Protein AF-A0A967KN21-F1 (afdb_monomer_lite)

Foldseek 3Di:
DPPPDDDDDDPVPDDPPDDPPPDPDDDPDDCPDPVNDDDDDDDDPFFDPDDDPDDADPLQVQQQVCVQVVHDRDPPRPHHHPCNRGDDD

Radius of gyration: 20.94 Å; chains: 1; bounding box: 58×40×39 Å

pLDDT: mean 83.58, std 14.83, range [45.59, 97.38]

Structure (mmCIF, N/CA/C/O backbone):
data_AF-A0A967KN21-F1
#
_entry.id   AF-A0A967KN21-F1
#
loop_
_atom_site.group_PDB
_atom_site.id
_atom_site.type_symbol
_atom_site.label_atom_id
_atom_site.label_alt_id
_atom_site.label_comp_id
_atom_site.label_asym_id
_atom_site.label_entity_id
_atom_site.label_seq_id
_atom_site.pdbx_PDB_ins_code
_atom_site.Cartn_x
_atom_site.Cartn_y
_atom_site.Cartn_z
_atom_site.occupancy
_atom_site.B_iso_or_equiv
_atom_site.auth_seq_id
_atom_site.auth_comp_id
_atom_site.auth_asym_id
_atom_site.auth_atom_id
_atom_site.pdbx_PDB_model_num
ATOM 1 N N . ARG A 1 1 ? 41.418 -8.426 -15.331 1.00 45.59 1 ARG A N 1
ATOM 2 C CA . ARG A 1 1 ? 40.351 -9.454 -15.247 1.00 45.59 1 ARG A CA 1
ATOM 3 C C . ARG A 1 1 ? 40.955 -10.635 -14.490 1.00 45.59 1 ARG A C 1
ATOM 5 O O . ARG A 1 1 ? 42.051 -11.024 -14.863 1.00 45.59 1 ARG A O 1
ATOM 12 N N . ASP A 1 2 ? 40.332 -11.101 -13.408 1.00 65.00 2 ASP A N 1
ATOM 13 C CA . ASP A 1 2 ? 40.908 -11.986 -12.368 1.00 65.00 2 ASP A CA 1
ATOM 14 C C . ASP A 1 2 ? 40.606 -13.489 -12.558 1.00 65.00 2 ASP A C 1
ATOM 16 O O . ASP A 1 2 ? 40.969 -14.306 -11.720 1.00 65.00 2 ASP A O 1
ATOM 20 N N . GLY A 1 3 ? 39.966 -13.872 -13.667 1.00 53.34 3 GLY A N 1
ATOM 21 C CA . GLY A 1 3 ? 39.813 -15.276 -14.062 1.00 53.34 3 GLY A CA 1
ATOM 22 C C . GLY A 1 3 ? 38.754 -16.071 -13.291 1.00 53.34 3 GLY A C 1
ATOM 23 O O . GLY A 1 3 ? 38.673 -17.281 -13.472 1.00 53.34 3 GLY A O 1
ATOM 24 N N . THR A 1 4 ? 37.914 -15.430 -12.474 1.00 57.69 4 THR A N 1
ATOM 25 C CA . THR A 1 4 ? 36.919 -16.114 -11.626 1.00 57.69 4 THR A CA 1
ATOM 26 C C . THR A 1 4 ? 35.502 -16.130 -12.221 1.00 57.69 4 THR A C 1
ATOM 28 O O . THR A 1 4 ? 34.508 -16.000 -11.505 1.00 57.69 4 THR A O 1
ATOM 31 N N . GLN A 1 5 ? 35.364 -16.312 -13.540 1.00 60.59 5 GLN A N 1
ATOM 32 C CA . GLN A 1 5 ? 34.037 -16.425 -14.157 1.00 60.59 5 GLN A CA 1
ATOM 33 C C . GLN A 1 5 ? 33.351 -17.726 -13.711 1.00 60.59 5 GLN A C 1
ATOM 35 O O . GLN A 1 5 ? 33.713 -18.823 -14.133 1.00 60.59 5 GLN A O 1
ATOM 40 N N . ARG A 1 6 ? 32.349 -17.603 -12.836 1.00 58.03 6 ARG A N 1
ATOM 41 C CA . ARG A 1 6 ? 31.471 -18.712 -12.454 1.00 58.03 6 ARG A CA 1
ATOM 42 C C . ARG A 1 6 ? 30.461 -18.940 -13.576 1.00 58.03 6 ARG A C 1
ATOM 44 O O . ARG A 1 6 ? 29.602 -18.094 -13.806 1.00 58.03 6 ARG A O 1
ATOM 51 N N . PHE A 1 7 ? 30.558 -20.079 -14.257 1.00 62.09 7 PHE A N 1
ATOM 52 C CA . PHE A 1 7 ? 29.490 -20.570 -15.124 1.00 62.09 7 PHE A CA 1
ATOM 53 C C . PHE A 1 7 ? 28.351 -21.077 -14.240 1.00 62.09 7 PHE A C 1
ATOM 55 O O . PHE A 1 7 ? 28.495 -22.090 -13.557 1.00 62.09 7 PHE A O 1
ATOM 62 N N . ILE A 1 8 ? 27.237 -20.352 -14.222 1.00 66.81 8 ILE A N 1
ATOM 63 C CA . ILE A 1 8 ? 25.991 -20.837 -13.632 1.00 66.81 8 ILE A CA 1
ATOM 64 C C . ILE A 1 8 ? 25.277 -21.597 -14.755 1.00 66.81 8 ILE A C 1
ATOM 66 O O . ILE A 1 8 ? 24.925 -20.965 -15.753 1.00 66.81 8 ILE A O 1
ATOM 70 N N . PRO A 1 9 ? 25.128 -22.932 -14.666 1.00 64.62 9 PRO A N 1
ATOM 71 C CA . PRO A 1 9 ? 24.388 -23.681 -15.671 1.00 64.62 9 PRO A CA 1
ATOM 72 C C . PRO A 1 9 ? 22.957 -23.146 -15.736 1.00 64.62 9 PRO A C 1
ATOM 74 O O . PRO A 1 9 ? 22.315 -22.949 -14.705 1.00 64.62 9 PRO A O 1
ATOM 77 N N . ASN A 1 10 ? 22.495 -22.885 -16.955 1.00 63.59 10 ASN A N 1
ATOM 78 C CA . ASN A 1 10 ? 21.187 -22.320 -17.239 1.00 63.59 10 ASN A CA 1
ATOM 79 C C . ASN A 1 10 ? 20.297 -23.393 -17.891 1.00 63.59 10 ASN A C 1
ATOM 81 O O . ASN A 1 10 ? 20.272 -23.492 -19.115 1.00 63.59 10 ASN A O 1
ATOM 85 N N . PRO A 1 11 ? 19.624 -24.239 -17.093 1.00 68.19 11 PRO A N 1
ATOM 86 C CA . PRO A 1 11 ? 18.844 -25.370 -17.598 1.00 68.19 11 PRO A CA 1
ATOM 87 C C . PRO A 1 11 ? 17.591 -24.959 -18.385 1.00 68.19 11 PRO A C 1
ATOM 89 O O . PRO A 1 11 ? 17.002 -25.798 -19.053 1.00 68.19 11 PRO A O 1
ATOM 92 N N . GLU A 1 12 ? 17.187 -23.691 -18.301 1.00 71.44 12 GLU A N 1
ATOM 93 C CA . GLU A 1 12 ? 16.000 -23.155 -18.971 1.00 71.44 12 GLU A CA 1
ATOM 94 C C . GLU A 1 12 ? 16.274 -22.738 -20.432 1.00 71.44 12 GLU A C 1
ATOM 96 O O . GLU A 1 12 ? 15.351 -22.300 -21.110 1.00 71.44 12 GLU A O 1
ATOM 101 N N . ASP A 1 13 ? 17.527 -22.810 -20.919 1.00 64.25 13 ASP A N 1
ATOM 102 C CA . ASP A 1 13 ? 17.965 -22.338 -22.253 1.00 64.25 13 ASP A CA 1
ATOM 103 C C . ASP A 1 13 ? 17.549 -20.884 -22.593 1.00 64.25 13 ASP A C 1
ATOM 105 O O . ASP A 1 13 ? 17.540 -20.461 -23.750 1.00 64.25 13 ASP A O 1
ATOM 109 N N . PHE A 1 14 ? 17.238 -20.075 -21.576 1.00 66.12 14 PHE A N 1
ATOM 110 C CA . PHE A 1 14 ? 16.870 -18.665 -21.717 1.00 66.12 14 PHE A CA 1
ATOM 111 C C . PHE A 1 14 ? 18.027 -17.749 -21.339 1.00 66.12 14 PHE A C 1
ATOM 113 O O . PHE A 1 14 ? 18.506 -17.805 -20.213 1.00 66.12 14 PHE A O 1
ATOM 120 N N . GLU A 1 15 ? 18.453 -16.862 -22.238 1.00 61.66 15 GLU A N 1
ATOM 121 C CA . GLU A 1 15 ? 19.496 -15.871 -21.942 1.00 61.66 15 GLU A CA 1
ATOM 122 C C . GLU A 1 15 ? 19.240 -15.157 -20.594 1.00 61.66 15 GLU A C 1
ATOM 124 O O . GLU A 1 15 ? 18.111 -14.707 -20.355 1.00 61.66 15 GLU A O 1
ATOM 129 N N . PRO A 1 16 ? 20.255 -15.017 -19.714 1.00 63.25 16 PRO A N 1
ATOM 130 C CA . PRO A 1 16 ? 20.108 -14.304 -18.451 1.00 63.25 16 PRO A CA 1
ATOM 131 C C . PRO A 1 16 ? 19.485 -12.922 -18.656 1.00 63.25 16 PRO A C 1
ATOM 133 O O . PRO A 1 16 ? 19.743 -12.237 -19.652 1.00 63.25 16 PRO A O 1
ATOM 136 N N . ALA A 1 17 ? 18.668 -12.492 -17.694 1.00 60.00 17 ALA A N 1
ATOM 137 C CA . ALA A 1 17 ? 18.098 -11.154 -17.705 1.00 60.00 17 ALA A CA 1
ATOM 138 C C . ALA A 1 17 ? 19.209 -10.104 -17.549 1.00 60.00 17 ALA A C 1
ATOM 140 O O . ALA A 1 17 ? 19.616 -9.749 -16.446 1.00 60.00 17 ALA A O 1
ATOM 141 N N . GLU A 1 18 ? 19.708 -9.613 -18.680 1.00 61.00 18 GLU A N 1
ATOM 142 C CA . GLU A 1 18 ? 20.656 -8.511 -18.753 1.00 61.00 18 GLU A CA 1
ATOM 143 C C . GLU A 1 18 ? 19.898 -7.195 -18.965 1.00 61.00 18 GLU A C 1
ATOM 145 O O . GLU A 1 18 ? 19.157 -7.018 -19.943 1.00 61.00 18 GLU A O 1
ATOM 150 N N . LEU A 1 19 ? 20.097 -6.258 -18.032 1.00 54.59 19 LEU A N 1
ATOM 151 C CA . LEU A 1 19 ? 19.578 -4.897 -18.120 1.00 54.59 19 LEU A CA 1
ATOM 152 C C . LEU A 1 19 ? 20.049 -4.257 -19.439 1.00 54.59 19 LEU A C 1
ATOM 154 O O . LEU A 1 19 ? 21.247 -4.202 -19.699 1.00 54.59 19 LEU A O 1
ATOM 158 N N . HIS A 1 20 ? 19.104 -3.774 -20.254 1.00 52.00 20 HIS A N 1
ATOM 159 C CA . HIS A 1 20 ? 19.313 -3.202 -21.598 1.00 52.00 20 HIS A CA 1
ATOM 160 C C . HIS A 1 20 ? 19.641 -4.177 -22.745 1.00 52.00 20 HIS A C 1
ATOM 162 O O . HIS A 1 20 ? 19.926 -3.703 -23.846 1.00 52.00 20 HIS A O 1
ATOM 168 N N . ARG A 1 21 ? 19.561 -5.503 -22.554 1.00 63.22 21 ARG A N 1
ATOM 169 C CA . ARG A 1 21 ? 19.776 -6.472 -23.651 1.00 63.22 21 ARG A CA 1
ATOM 170 C C . ARG A 1 21 ? 18.515 -7.228 -24.057 1.00 63.22 21 ARG A C 1
ATOM 172 O O . ARG A 1 21 ? 18.144 -7.191 -25.223 1.00 63.22 21 ARG A O 1
ATOM 179 N N . ASN A 1 22 ? 17.844 -7.863 -23.097 1.00 67.44 22 ASN A N 1
ATOM 180 C CA . ASN A 1 22 ? 16.688 -8.735 -23.370 1.00 67.44 22 ASN A CA 1
ATOM 181 C C . ASN A 1 22 ? 15.378 -8.209 -22.765 1.00 67.44 22 ASN A C 1
ATOM 183 O O . ASN A 1 22 ? 14.298 -8.675 -23.115 1.00 67.44 22 ASN A O 1
ATOM 187 N N . PHE A 1 23 ? 15.468 -7.218 -21.875 1.00 64.94 23 PHE A N 1
ATOM 188 C CA . PHE A 1 23 ? 14.328 -6.605 -21.205 1.00 64.94 23 PHE A CA 1
ATOM 189 C C . PHE A 1 23 ? 14.390 -5.087 -21.366 1.00 64.94 23 PHE A C 1
ATOM 191 O O . PHE A 1 23 ? 15.396 -4.454 -21.039 1.00 64.94 23 PHE A O 1
ATOM 198 N N . THR A 1 24 ? 13.300 -4.498 -21.857 1.00 70.00 24 THR A N 1
ATOM 199 C CA . THR A 1 24 ? 13.143 -3.039 -21.983 1.00 70.00 24 THR A CA 1
ATOM 200 C C . THR A 1 24 ? 12.504 -2.402 -20.745 1.00 70.00 24 THR A C 1
ATOM 202 O O . THR A 1 24 ? 12.368 -1.184 -20.692 1.00 70.00 24 THR A O 1
ATOM 205 N N . GLY A 1 25 ? 12.125 -3.206 -19.744 1.00 75.69 25 GLY A N 1
ATOM 206 C CA . GLY A 1 25 ? 11.617 -2.757 -18.449 1.00 75.69 25 GLY A CA 1
ATOM 207 C C . GLY A 1 25 ? 12.100 -3.673 -17.326 1.00 75.69 25 GLY A C 1
ATOM 208 O O . GLY A 1 25 ? 12.183 -4.886 -17.510 1.00 75.69 25 GLY A O 1
ATOM 209 N N . VAL A 1 26 ? 12.433 -3.087 -16.176 1.00 75.81 26 VAL A N 1
ATOM 210 C CA . VAL A 1 26 ? 12.918 -3.800 -14.985 1.00 75.81 26 VAL A CA 1
ATOM 211 C C . VAL A 1 26 ? 12.333 -3.188 -13.709 1.00 75.81 26 VAL A C 1
ATOM 213 O O . VAL A 1 26 ? 12.010 -2.001 -13.675 1.00 75.81 26 VAL A O 1
ATOM 216 N N . HIS A 1 27 ? 12.224 -3.995 -12.655 1.00 81.00 27 HIS A N 1
ATOM 217 C CA . HIS A 1 27 ? 11.894 -3.566 -11.290 1.00 81.00 27 HIS A CA 1
ATOM 218 C C . HIS A 1 27 ? 13.000 -4.019 -10.311 1.00 81.00 27 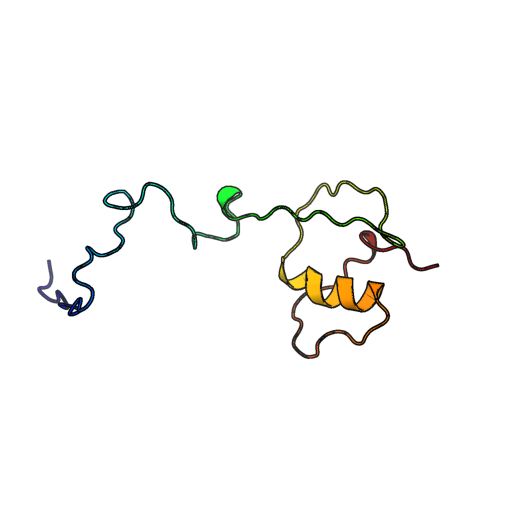HIS A C 1
ATOM 220 O O . HIS A 1 27 ? 14.035 -4.509 -10.754 1.00 81.00 27 HIS A O 1
ATOM 226 N N . LEU A 1 28 ? 12.796 -3.868 -8.991 1.00 85.00 28 LEU A N 1
ATOM 227 C CA . LEU A 1 28 ? 13.775 -4.150 -7.908 1.00 85.00 28 LEU A CA 1
ATOM 228 C C . LEU A 1 28 ? 14.901 -3.115 -7.738 1.00 85.00 28 LEU A C 1
ATOM 230 O O . LEU A 1 28 ? 15.913 -3.399 -7.100 1.00 85.00 28 LEU A O 1
ATOM 234 N N . SER A 1 29 ?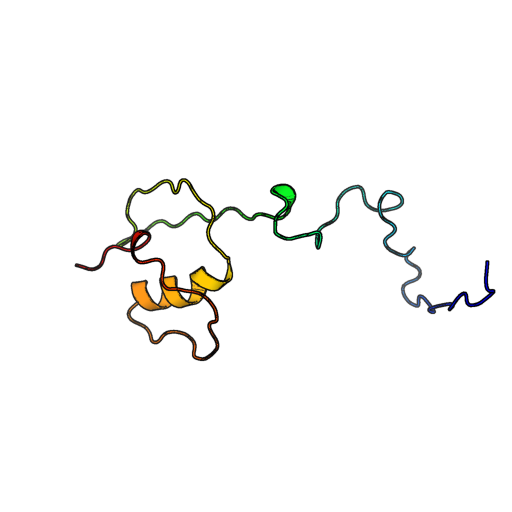 14.733 -1.912 -8.286 1.00 86.38 29 SER A N 1
ATOM 235 C CA . SER A 1 29 ? 15.643 -0.803 -7.993 1.00 86.38 29 SER A CA 1
ATOM 236 C C . SER A 1 29 ? 15.396 -0.236 -6.585 1.00 86.38 29 SER A C 1
ATOM 238 O O . SER A 1 29 ? 14.576 -0.748 -5.820 1.00 86.38 29 SER A O 1
ATOM 240 N N . LEU A 1 30 ? 16.106 0.838 -6.233 1.00 91.94 30 LEU A N 1
ATOM 241 C CA . LEU A 1 30 ? 15.935 1.515 -4.951 1.00 91.94 30 LEU A CA 1
ATOM 242 C C . LEU A 1 30 ? 14.469 1.956 -4.766 1.00 91.94 30 LEU A C 1
ATOM 244 O O . LEU A 1 30 ? 13.919 2.613 -5.652 1.00 91.94 30 LEU A O 1
ATOM 248 N N . PRO A 1 31 ? 13.843 1.666 -3.611 1.00 89.69 31 PRO A N 1
ATOM 249 C CA . PRO A 1 31 ? 12.434 1.981 -3.368 1.00 89.69 31 PRO A CA 1
ATOM 250 C C . PRO A 1 31 ? 12.151 3.486 -3.276 1.00 89.69 31 PRO A C 1
ATOM 252 O O . PRO A 1 31 ? 10.995 3.879 -3.290 1.00 89.69 31 PRO A O 1
ATOM 255 N N . SER A 1 32 ? 13.187 4.326 -3.181 1.00 90.19 32 SER A N 1
ATOM 256 C CA . SER A 1 32 ? 13.077 5.789 -3.214 1.00 90.19 32 SER A CA 1
ATOM 257 C C . SER A 1 32 ? 12.875 6.361 -4.620 1.00 90.19 32 SER A C 1
ATOM 259 O O . SER A 1 32 ? 12.632 7.561 -4.758 1.00 90.19 32 SER A O 1
ATOM 261 N N . LEU A 1 33 ? 13.030 5.542 -5.663 1.00 92.31 33 LEU A N 1
ATOM 262 C CA . LEU A 1 33 ? 12.774 5.947 -7.038 1.00 92.31 33 LEU A CA 1
ATOM 263 C C . LEU A 1 33 ? 11.270 5.939 -7.309 1.00 92.31 33 LEU A C 1
ATOM 265 O O . LEU A 1 33 ? 10.583 4.956 -7.031 1.00 92.31 33 LEU A O 1
ATOM 269 N N . ASN A 1 34 ? 10.767 7.021 -7.905 1.00 92.06 34 ASN A N 1
ATOM 270 C CA . ASN A 1 34 ? 9.339 7.187 -8.178 1.00 92.06 34 ASN A CA 1
ATOM 271 C C . ASN A 1 34 ? 8.782 6.088 -9.092 1.00 92.06 34 ASN A C 1
ATOM 273 O O . ASN A 1 34 ? 7.614 5.729 -8.975 1.00 92.06 34 ASN A O 1
ATOM 277 N N . GLU A 1 35 ? 9.610 5.535 -9.975 1.00 92.00 35 GLU A N 1
ATOM 278 C CA . GLU A 1 35 ? 9.269 4.439 -10.882 1.00 92.00 35 GLU A CA 1
ATOM 279 C C . GLU A 1 35 ? 8.968 3.133 -10.133 1.00 92.00 35 GLU A C 1
ATOM 281 O O . GLU A 1 35 ? 8.278 2.269 -10.669 1.00 92.00 35 GLU A O 1
ATOM 286 N N . MET A 1 36 ? 9.469 2.985 -8.900 1.00 93.25 36 MET A N 1
ATOM 287 C CA . MET A 1 36 ? 9.209 1.831 -8.032 1.00 93.25 36 MET A CA 1
ATOM 288 C C . MET A 1 36 ? 7.991 2.038 -7.119 1.00 93.25 36 MET A C 1
ATOM 290 O O . MET A 1 36 ? 7.598 1.116 -6.403 1.00 93.25 36 MET A O 1
ATOM 294 N N . HIS A 1 37 ? 7.378 3.227 -7.118 1.00 94.12 37 HIS A N 1
ATOM 295 C CA . HIS A 1 37 ? 6.196 3.497 -6.307 1.00 94.12 37 HIS A CA 1
ATOM 296 C C . HIS A 1 37 ? 4.935 2.898 -6.941 1.00 94.12 37 HIS A C 1
ATOM 298 O O . HIS A 1 37 ? 4.674 3.045 -8.134 1.00 94.12 37 HIS A O 1
ATOM 304 N N . ALA A 1 38 ? 4.100 2.281 -6.106 1.00 93.31 38 ALA A N 1
ATOM 305 C CA . ALA A 1 38 ? 2.777 1.810 -6.495 1.00 93.31 38 ALA A CA 1
ATOM 306 C C . ALA A 1 38 ? 1.694 2.847 -6.162 1.00 93.31 38 ALA A C 1
ATOM 308 O O . ALA A 1 38 ? 1.812 3.625 -5.211 1.00 93.31 38 ALA A O 1
ATOM 309 N N . ALA A 1 39 ? 0.599 2.830 -6.923 1.00 94.19 39 ALA A N 1
ATOM 310 C CA . ALA A 1 39 ? -0.583 3.622 -6.612 1.00 94.19 39 ALA A CA 1
ATOM 311 C C . ALA A 1 39 ? -1.451 2.908 -5.567 1.00 94.19 39 ALA A C 1
ATOM 313 O O . ALA A 1 39 ? -1.755 1.724 -5.700 1.00 94.19 39 ALA A O 1
ATOM 314 N N . VAL A 1 40 ? -1.904 3.654 -4.560 1.00 94.12 40 VAL A N 1
ATOM 315 C CA . VAL A 1 40 ? -2.875 3.183 -3.566 1.00 94.12 40 VAL A CA 1
ATOM 316 C C . VAL A 1 40 ? -4.148 4.004 -3.707 1.00 94.12 40 VAL A C 1
ATOM 318 O O . VAL A 1 40 ? -4.119 5.231 -3.606 1.00 94.12 40 VAL A O 1
ATOM 321 N N . VAL A 1 41 ? -5.270 3.319 -3.921 1.00 94.19 41 VAL A N 1
ATOM 322 C CA . VAL A 1 41 ? -6.605 3.917 -4.000 1.00 94.19 41 VAL A CA 1
ATOM 323 C C . VAL A 1 41 ? -7.517 3.149 -3.053 1.00 94.19 41 VAL A C 1
ATOM 325 O O . VAL A 1 41 ? -7.674 1.940 -3.194 1.00 94.19 41 VAL A O 1
ATOM 328 N N . LEU A 1 42 ? -8.104 3.850 -2.084 1.00 92.44 42 LEU A N 1
ATOM 329 C CA . LEU A 1 42 ? -9.057 3.292 -1.126 1.00 92.44 42 LEU A CA 1
ATOM 330 C C . LEU A 1 42 ? -10.393 4.019 -1.272 1.00 92.44 42 LEU A C 1
ATOM 332 O O . LEU A 1 42 ? -10.423 5.241 -1.423 1.00 92.44 42 LEU A O 1
ATOM 336 N N . ALA A 1 43 ? -11.491 3.275 -1.205 1.00 94.12 43 ALA A N 1
ATOM 337 C CA . ALA A 1 43 ? -12.841 3.817 -1.237 1.00 94.12 43 ALA A CA 1
ATOM 338 C C . ALA A 1 43 ? -13.781 2.907 -0.442 1.00 94.12 43 ALA A C 1
ATOM 340 O O . ALA A 1 43 ? -13.651 1.685 -0.488 1.00 94.12 43 ALA A O 1
ATOM 341 N N . GLY A 1 44 ? -14.730 3.504 0.274 1.00 91.94 44 GLY A N 1
ATOM 342 C CA . GLY A 1 44 ? -15.713 2.766 1.060 1.00 91.94 44 GLY A CA 1
ATOM 343 C C . GLY A 1 44 ? -16.152 3.522 2.306 1.00 91.94 44 GLY A C 1
ATOM 344 O O . GLY A 1 44 ? -15.705 4.641 2.569 1.00 91.94 44 GLY A O 1
ATOM 345 N N . ASN A 1 45 ? -17.036 2.891 3.079 1.00 90.44 45 ASN A N 1
ATOM 346 C CA . ASN A 1 45 ? -17.445 3.419 4.374 1.00 90.44 45 ASN A CA 1
ATOM 347 C C . ASN A 1 45 ? -16.229 3.551 5.303 1.00 90.44 45 ASN A C 1
ATOM 349 O O . ASN A 1 45 ? -15.380 2.663 5.344 1.00 90.44 45 ASN A O 1
ATOM 353 N N . GLY A 1 46 ? -16.132 4.666 6.025 1.00 90.88 46 GLY A N 1
ATOM 354 C CA . GLY 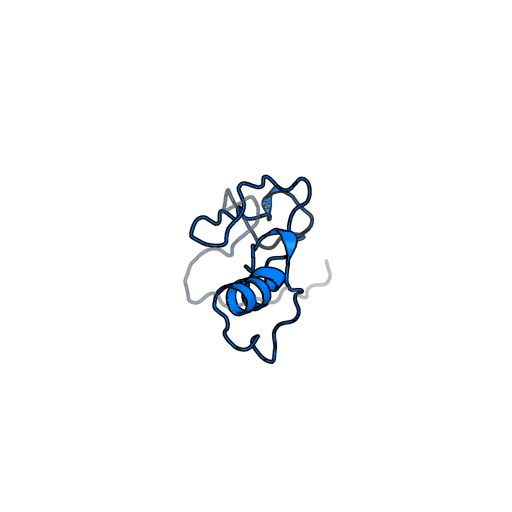A 1 46 ? -14.972 4.953 6.869 1.00 90.88 46 GLY A CA 1
ATOM 355 C C . GLY A 1 46 ? -13.720 5.420 6.115 1.00 90.88 46 GLY A C 1
ATOM 356 O O . GLY A 1 46 ? -12.724 5.706 6.765 1.00 90.88 46 GLY A O 1
ATOM 357 N N . ILE A 1 47 ? -13.730 5.573 4.784 1.00 94.31 47 ILE A N 1
ATOM 358 C CA . ILE A 1 47 ? -12.611 6.191 4.050 1.00 94.31 47 ILE A CA 1
ATOM 359 C C . ILE A 1 47 ? -12.930 7.670 3.762 1.00 94.31 47 ILE A C 1
ATOM 361 O O . ILE A 1 47 ? -13.932 7.968 3.108 1.00 94.31 47 ILE A O 1
ATOM 365 N N . PRO A 1 48 ? -12.118 8.636 4.234 1.00 92.62 48 PRO A N 1
ATOM 366 C CA . PRO A 1 48 ? -12.303 10.045 3.909 1.00 92.62 48 PRO A CA 1
ATOM 367 C C . PRO A 1 48 ? -11.980 10.325 2.435 1.00 92.62 48 PRO A C 1
ATOM 369 O O . PRO A 1 48 ? -11.089 9.715 1.850 1.00 92.62 48 PRO A O 1
ATOM 372 N N . ASN A 1 49 ? -12.630 11.338 1.855 1.00 93.88 49 ASN A N 1
ATOM 373 C CA . ASN A 1 49 ? -12.169 11.918 0.596 1.00 93.88 49 ASN A CA 1
ATOM 374 C C . ASN A 1 49 ? -10.885 12.721 0.857 1.00 93.88 49 ASN A C 1
ATOM 376 O O . ASN A 1 49 ? -10.937 13.877 1.281 1.00 93.88 49 ASN A O 1
ATOM 380 N N . LEU A 1 50 ? -9.738 12.072 0.663 1.00 92.44 50 LEU A N 1
ATOM 381 C CA . LEU A 1 50 ? -8.418 12.619 0.947 1.00 92.44 50 LEU A CA 1
ATOM 382 C C . LEU A 1 50 ? -7.447 12.279 -0.185 1.00 92.44 50 LEU A C 1
ATOM 384 O O . LEU A 1 50 ? -7.198 11.113 -0.480 1.00 92.44 50 LEU A O 1
ATOM 388 N N . LYS A 1 51 ? -6.809 13.309 -0.747 1.00 93.38 51 LYS A N 1
ATOM 389 C CA . LYS A 1 51 ? -5.604 13.155 -1.568 1.00 93.38 51 LYS A CA 1
ATOM 390 C C . LYS A 1 51 ? -4.381 13.481 -0.719 1.00 93.38 51 LYS A C 1
ATOM 392 O O . LYS A 1 51 ? -4.162 14.637 -0.357 1.00 93.38 51 LYS A O 1
ATOM 397 N N . ARG A 1 52 ? -3.585 12.464 -0.388 1.00 90.44 52 ARG A N 1
ATOM 398 C CA . ARG A 1 52 ? -2.346 12.659 0.375 1.00 90.44 52 ARG A CA 1
ATOM 399 C C . ARG A 1 52 ? -1.314 13.417 -0.456 1.00 90.44 52 ARG A C 1
ATOM 401 O O . ARG A 1 52 ? -1.184 13.187 -1.655 1.00 90.44 52 ARG A O 1
ATOM 408 N N . LYS A 1 53 ? -0.558 14.294 0.210 1.00 89.75 53 LYS A N 1
ATOM 409 C CA . LYS A 1 53 ? 0.605 14.973 -0.384 1.00 89.75 53 LYS A CA 1
ATOM 410 C C . LYS A 1 53 ? 1.845 14.081 -0.393 1.00 89.75 53 LYS A C 1
ATOM 412 O O . LYS A 1 53 ? 2.615 14.130 -1.342 1.00 89.75 53 LYS A O 1
ATOM 417 N N . ASN A 1 54 ? 2.000 13.265 0.649 1.00 90.88 54 ASN A N 1
ATOM 418 C CA . ASN A 1 54 ? 3.144 12.380 0.826 1.00 90.88 54 ASN A CA 1
ATOM 419 C C . ASN A 1 54 ? 2.738 10.922 0.548 1.00 90.88 54 ASN A C 1
ATOM 421 O O . ASN A 1 54 ? 1.639 10.527 0.970 1.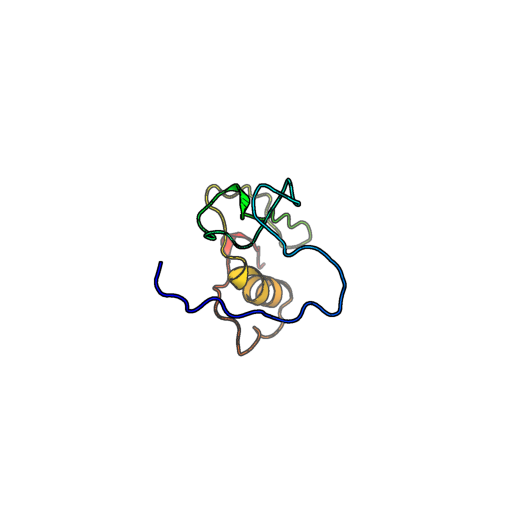00 90.88 54 ASN A O 1
ATOM 425 N N . PRO A 1 55 ? 3.609 10.127 -0.104 1.00 92.25 55 PRO A N 1
ATOM 426 C CA . PRO A 1 55 ? 3.437 8.683 -0.224 1.00 92.25 55 PRO A CA 1
ATOM 427 C C . PRO A 1 55 ? 3.303 7.997 1.140 1.00 92.25 55 PRO A C 1
ATOM 429 O O . PRO A 1 55 ? 3.617 8.575 2.184 1.00 92.25 55 PRO A O 1
ATOM 432 N N . ILE A 1 56 ? 2.829 6.756 1.117 1.00 93.94 56 ILE A N 1
ATOM 433 C CA . ILE A 1 56 ? 2.800 5.870 2.284 1.00 93.94 56 ILE A CA 1
ATOM 434 C C . ILE A 1 56 ? 3.814 4.751 2.085 1.00 93.94 56 ILE A C 1
ATOM 436 O O . ILE A 1 56 ? 4.144 4.430 0.940 1.00 93.94 56 ILE A O 1
ATOM 440 N N . ASN A 1 57 ? 4.258 4.117 3.169 1.00 95.69 57 ASN A N 1
ATOM 441 C CA . ASN A 1 57 ? 4.982 2.862 3.029 1.00 95.69 57 ASN A CA 1
ATOM 442 C C . ASN A 1 57 ? 3.970 1.734 2.831 1.00 95.69 57 ASN A C 1
ATOM 444 O O . ASN A 1 57 ? 2.926 1.697 3.480 1.00 95.69 57 ASN A O 1
ATOM 448 N N . ILE A 1 58 ? 4.285 0.776 1.959 1.00 95.31 58 ILE A N 1
ATOM 449 C CA . ILE A 1 58 ? 3.385 -0.356 1.697 1.00 95.31 58 ILE A CA 1
ATOM 450 C C . ILE A 1 58 ? 3.098 -1.177 2.966 1.00 95.31 58 ILE A C 1
ATOM 452 O O . ILE A 1 58 ? 1.989 -1.677 3.140 1.00 95.31 58 ILE A O 1
ATOM 456 N N . VAL A 1 59 ? 4.062 -1.246 3.892 1.00 97.38 59 VAL A N 1
ATOM 457 C CA . VAL A 1 59 ? 3.935 -1.956 5.176 1.00 97.38 59 VAL A CA 1
ATOM 458 C C . VAL A 1 59 ? 2.892 -1.338 6.111 1.00 97.38 59 VAL A C 1
ATOM 460 O O . VAL A 1 59 ? 2.388 -2.025 6.996 1.00 97.38 59 VAL A O 1
ATOM 463 N N . ASP A 1 60 ? 2.509 -0.078 5.892 1.00 96.88 60 ASP A N 1
ATOM 464 C CA . ASP A 1 60 ? 1.490 0.613 6.687 1.00 96.88 60 ASP A CA 1
ATOM 465 C C . ASP A 1 60 ? 0.059 0.148 6.334 1.00 96.88 60 ASP A C 1
ATOM 467 O O . ASP A 1 60 ? -0.884 0.362 7.101 1.00 96.88 60 ASP A O 1
ATOM 471 N N . LEU A 1 61 ? -0.140 -0.511 5.182 1.00 96.00 61 LEU A N 1
ATOM 472 C CA . LEU A 1 61 ? -1.475 -0.911 4.720 1.00 96.00 61 LEU A CA 1
ATOM 473 C C . LEU A 1 61 ? -2.119 -1.964 5.620 1.00 96.00 61 LEU A C 1
ATOM 475 O O . LEU A 1 61 ? -3.260 -1.788 6.037 1.00 96.00 61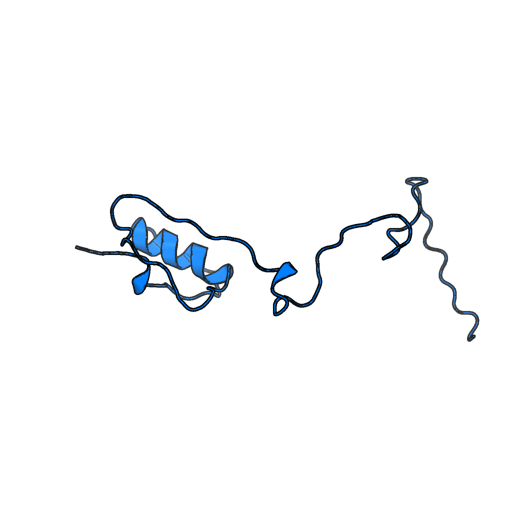 LEU A O 1
ATOM 479 N N . ALA A 1 62 ? -1.401 -3.041 5.940 1.00 96.81 62 ALA A N 1
ATOM 480 C CA . ALA A 1 62 ? -1.935 -4.132 6.753 1.00 96.81 62 ALA A CA 1
ATOM 481 C C . ALA A 1 62 ? -2.468 -3.665 8.129 1.00 96.81 62 ALA A C 1
ATOM 483 O O . ALA A 1 62 ? -3.634 -3.942 8.428 1.00 96.81 62 ALA A O 1
ATOM 484 N N . PRO A 1 63 ? -1.703 -2.917 8.953 1.00 97.25 63 PRO A N 1
ATOM 485 C CA . PRO A 1 63 ? -2.213 -2.407 10.226 1.00 97.25 63 PRO A CA 1
ATOM 486 C C . PRO A 1 63 ? -3.338 -1.372 10.049 1.00 97.25 63 PRO A C 1
ATOM 488 O O . PRO A 1 63 ? -4.281 -1.357 10.841 1.00 97.25 63 PRO A O 1
ATOM 491 N N . THR A 1 64 ? -3.294 -0.538 9.003 1.00 95.88 64 THR A N 1
ATOM 492 C CA . THR A 1 64 ? -4.353 0.451 8.721 1.00 95.88 64 THR A CA 1
ATOM 493 C C . THR A 1 64 ? -5.683 -0.212 8.360 1.00 95.88 64 THR A C 1
ATOM 495 O O . THR A 1 64 ? -6.732 0.184 8.870 1.00 95.88 64 THR A O 1
ATOM 498 N N . LEU A 1 65 ? -5.652 -1.245 7.517 1.00 94.75 65 LEU A N 1
ATOM 499 C CA . LEU A 1 65 ? -6.845 -1.997 7.132 1.00 94.75 65 LEU A CA 1
ATOM 500 C C . LEU A 1 65 ? -7.410 -2.792 8.310 1.00 94.75 65 LEU A C 1
ATOM 502 O O . LEU A 1 65 ? -8.620 -2.777 8.517 1.00 94.75 65 LEU A O 1
ATOM 506 N N . ALA A 1 66 ? -6.554 -3.419 9.124 1.00 95.50 66 ALA A N 1
ATOM 507 C CA . ALA A 1 66 ? -7.002 -4.105 10.334 1.00 95.50 66 ALA A CA 1
ATOM 508 C C . ALA A 1 66 ? -7.728 -3.145 11.291 1.00 95.50 66 ALA A C 1
ATOM 510 O O . ALA A 1 66 ? -8.811 -3.457 11.789 1.00 95.50 66 ALA A O 1
ATOM 511 N N . TYR A 1 67 ? -7.182 -1.937 11.470 1.00 94.12 67 TYR A N 1
ATOM 512 C CA . TYR A 1 67 ? -7.820 -0.893 12.266 1.00 94.12 67 TYR A CA 1
ATOM 513 C C . TYR A 1 67 ? -9.192 -0.481 11.710 1.00 94.12 67 TYR A C 1
ATOM 515 O O . TYR A 1 67 ? -10.146 -0.374 12.482 1.00 94.12 67 TYR A O 1
ATOM 523 N N . LEU A 1 68 ? -9.310 -0.279 10.391 1.00 93.12 68 LEU A N 1
ATOM 524 C CA . LEU A 1 68 ? -10.578 0.065 9.733 1.00 93.12 68 LEU A CA 1
ATOM 525 C C . LEU A 1 68 ? -11.637 -1.032 9.901 1.00 93.12 68 LEU A C 1
ATOM 527 O O . LEU A 1 68 ? -12.807 -0.733 10.126 1.00 93.12 68 LEU A O 1
ATOM 531 N N . LEU A 1 69 ? -11.225 -2.296 9.799 1.00 92.44 69 LEU A N 1
ATOM 532 C CA . LEU A 1 69 ? -12.110 -3.459 9.887 1.00 92.44 69 LEU A CA 1
ATOM 533 C C . LEU A 1 69 ? -12.449 -3.853 11.333 1.00 92.44 69 LEU A C 1
ATOM 535 O O . LEU A 1 69 ? -13.257 -4.754 11.547 1.00 92.44 69 LEU A O 1
ATOM 539 N N . GLY A 1 70 ? -11.832 -3.210 12.329 1.00 93.06 70 GLY A N 1
ATOM 540 C CA . GLY A 1 70 ? -11.995 -3.575 13.736 1.00 93.06 70 GLY A CA 1
ATOM 541 C C . GLY A 1 70 ? -11.381 -4.934 14.090 1.00 93.06 70 GLY A C 1
ATOM 542 O O . GLY A 1 70 ? -11.765 -5.533 15.094 1.00 93.06 70 GLY A O 1
ATOM 543 N N . THR A 1 71 ? -10.443 -5.432 13.283 1.00 95.94 71 THR A N 1
ATOM 544 C CA . THR A 1 71 ? -9.744 -6.701 13.520 1.00 95.94 71 THR A CA 1
ATOM 545 C C . THR A 1 71 ? -8.404 -6.466 14.222 1.00 95.94 71 THR A C 1
ATOM 547 O O . THR A 1 71 ? -7.838 -5.375 14.122 1.00 95.94 71 THR A O 1
ATOM 550 N N . PRO A 1 72 ? -7.836 -7.477 14.902 1.00 96.88 72 PRO A N 1
ATOM 551 C CA . PRO A 1 72 ? -6.490 -7.370 15.450 1.00 96.88 72 PRO A CA 1
ATOM 552 C C . PRO A 1 72 ? -5.461 -7.049 14.360 1.00 96.88 72 PRO A C 1
ATOM 554 O O . PRO A 1 72 ? -5.496 -7.626 13.272 1.00 96.88 72 PRO A O 1
ATOM 557 N N . THR A 1 73 ? -4.526 -6.151 14.663 1.00 96.56 73 THR A N 1
ATOM 558 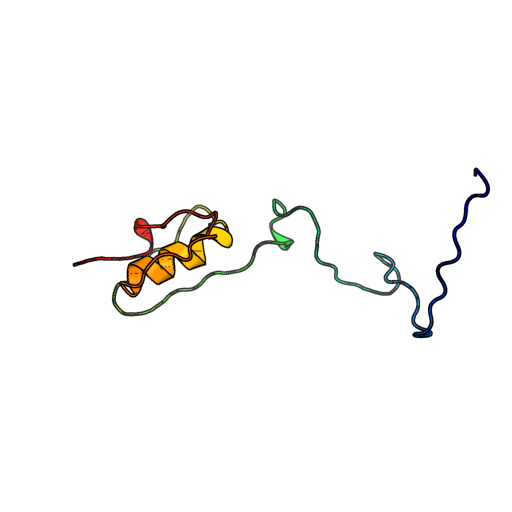C CA . THR A 1 73 ? -3.360 -5.902 13.811 1.00 96.56 73 THR A CA 1
ATOM 559 C C . THR A 1 73 ? -2.536 -7.188 13.666 1.00 96.56 73 THR A C 1
ATOM 561 O O . THR A 1 73 ? -2.324 -7.867 14.677 1.00 96.56 73 THR A O 1
ATOM 564 N N . PRO A 1 74 ? -2.045 -7.539 12.459 1.00 96.12 74 PRO A N 1
ATOM 565 C CA . PRO A 1 74 ? -1.152 -8.682 12.295 1.00 96.12 74 PRO A CA 1
ATOM 566 C C . PRO A 1 74 ? 0.067 -8.555 13.211 1.00 96.12 74 PRO A C 1
ATOM 568 O O . PRO A 1 74 ? 0.692 -7.499 13.267 1.00 96.12 74 PRO A O 1
ATOM 571 N N . LYS A 1 75 ? 0.397 -9.634 13.928 1.00 96.69 75 LYS A N 1
ATOM 572 C CA . LYS A 1 75 ? 1.448 -9.643 14.958 1.00 96.69 75 LYS A CA 1
ATOM 573 C C . LYS A 1 75 ? 2.802 -9.152 14.434 1.00 96.69 75 LYS A C 1
ATOM 575 O O . LYS A 1 75 ? 3.505 -8.453 15.152 1.00 96.69 75 LYS A O 1
ATOM 580 N N . ASP A 1 76 ? 3.121 -9.512 13.195 1.00 97.06 76 ASP A N 1
ATOM 581 C CA . ASP A 1 76 ? 4.410 -9.237 12.557 1.00 97.06 76 ASP A CA 1
ATOM 582 C C . ASP A 1 76 ? 4.335 -8.035 11.594 1.00 97.06 76 ASP A C 1
ATOM 584 O O . ASP A 1 76 ? 5.176 -7.877 10.713 1.00 97.06 76 ASP A O 1
ATOM 588 N N . ALA A 1 77 ? 3.303 -7.189 11.714 1.00 97.00 77 ALA A N 1
ATOM 589 C CA . ALA A 1 77 ? 3.234 -5.946 10.956 1.00 97.00 77 ALA A CA 1
ATOM 590 C C . ALA A 1 77 ? 4.307 -4.959 11.445 1.00 97.00 77 ALA A C 1
ATOM 592 O O . ALA A 1 77 ? 4.334 -4.590 12.616 1.00 97.00 77 ALA A O 1
ATOM 593 N N . GLU A 1 78 ? 5.151 -4.493 10.527 1.00 96.94 78 GLU A N 1
ATOM 594 C CA . GLU A 1 78 ? 6.217 -3.519 10.816 1.00 96.94 78 GLU A CA 1
ATOM 595 C C . GLU A 1 78 ? 5.768 -2.061 10.627 1.00 96.94 78 GLU A C 1
ATOM 597 O O . GLU A 1 78 ? 6.404 -1.135 11.127 1.00 96.94 78 GLU A O 1
ATOM 602 N N . GLY A 1 79 ? 4.686 -1.849 9.873 1.00 96.38 79 GLY A N 1
ATOM 603 C CA . GLY A 1 79 ? 4.180 -0.522 9.541 1.00 96.38 79 GLY A CA 1
ATOM 604 C C . GLY A 1 79 ? 3.303 0.110 10.620 1.00 96.38 79 GLY A C 1
ATOM 605 O O . GLY A 1 79 ? 2.942 -0.496 11.630 1.00 96.38 79 GLY A O 1
ATOM 606 N N . ASN A 1 80 ? 2.906 1.352 10.368 1.00 95.38 80 ASN A N 1
ATOM 607 C CA . ASN A 1 80 ? 2.087 2.160 11.264 1.00 95.38 80 ASN A CA 1
ATOM 608 C C . ASN A 1 80 ? 0.624 2.214 10.805 1.00 95.38 80 ASN A C 1
ATOM 610 O O . ASN A 1 80 ? 0.311 2.101 9.623 1.00 95.38 80 ASN A O 1
ATOM 614 N N . ILE A 1 81 ? -0.292 2.454 11.747 1.00 95.75 81 ILE A N 1
ATOM 615 C CA . ILE A 1 81 ? -1.701 2.724 11.429 1.00 95.75 81 ILE A CA 1
ATOM 616 C C . ILE A 1 81 ? -1.830 4.169 10.931 1.00 95.75 81 ILE A C 1
ATOM 618 O O . ILE A 1 81 ? -1.633 5.113 11.701 1.00 95.75 81 ILE A O 1
ATOM 622 N N . LEU A 1 82 ? -2.234 4.346 9.674 1.00 94.94 82 LEU A N 1
ATOM 623 C CA . LEU A 1 82 ? -2.474 5.647 9.045 1.00 94.94 82 LEU A CA 1
ATOM 624 C C . LEU A 1 82 ? -3.879 6.149 9.385 1.00 94.94 82 LEU A C 1
ATOM 626 O O . LEU A 1 82 ? -4.816 6.047 8.592 1.00 94.94 82 LEU A O 1
ATOM 630 N N . LYS A 1 83 ? -4.037 6.673 10.602 1.00 91.44 83 LYS A N 1
ATOM 631 C CA . LYS A 1 83 ? -5.334 7.110 11.149 1.00 91.44 83 LYS A CA 1
ATOM 632 C C . LYS A 1 83 ? -6.021 8.173 10.297 1.00 91.44 83 LYS A C 1
ATOM 634 O O . LYS A 1 83 ? -7.236 8.238 10.268 1.00 91.44 83 LYS A O 1
ATOM 639 N N . GLU A 1 84 ? -5.270 8.995 9.583 1.00 90.56 84 GLU A N 1
ATOM 640 C CA . GLU A 1 84 ? -5.802 10.002 8.669 1.00 90.56 84 GLU A CA 1
ATOM 641 C C . GLU A 1 84 ? -6.454 9.405 7.409 1.00 90.56 84 GLU A C 1
ATOM 643 O O . GLU A 1 84 ? -7.197 10.102 6.720 1.00 90.56 84 GLU A O 1
ATOM 648 N N . MET A 1 85 ? -6.183 8.134 7.091 1.00 89.88 85 MET A N 1
ATOM 649 C CA . MET A 1 85 ? -6.792 7.419 5.962 1.00 89.88 85 MET A CA 1
ATOM 650 C C . MET A 1 85 ? -8.105 6.724 6.334 1.00 89.88 85 MET A C 1
ATOM 652 O O . MET A 1 85 ? -8.727 6.109 5.470 1.00 89.88 85 MET A O 1
ATOM 656 N N . VAL A 1 86 ? -8.529 6.816 7.595 1.00 91.12 86 VAL A N 1
ATOM 657 C CA . VAL A 1 86 ? -9.696 6.116 8.130 1.00 91.12 86 VAL A CA 1
ATOM 658 C C . VAL A 1 86 ? -10.486 7.046 9.053 1.00 91.12 86 VAL A C 1
ATOM 660 O O . VAL A 1 86 ? -9.932 7.793 9.851 1.00 91.12 86 VAL A O 1
ATOM 663 N N . LYS A 1 87 ? -11.808 7.027 8.952 1.00 79.19 87 LYS A N 1
ATOM 664 C CA . LYS A 1 87 ? -12.721 7.683 9.886 1.00 79.19 87 LYS A CA 1
ATOM 665 C C . LYS A 1 87 ? -13.260 6.614 10.819 1.00 79.19 87 LYS A C 1
ATOM 667 O O . LYS A 1 87 ? -13.798 5.613 10.355 1.00 79.19 87 LYS A O 1
ATOM 672 N N . LYS A 1 88 ? -13.100 6.835 12.118 1.00 63.19 88 LYS A N 1
ATOM 673 C CA . LYS A 1 88 ? -13.786 6.062 13.146 1.00 63.19 88 LYS A CA 1
ATOM 674 C C . LYS A 1 88 ? -14.832 6.984 13.760 1.00 63.19 88 LYS A C 1
ATOM 676 O O . LYS A 1 88 ? -14.456 8.065 14.212 1.00 63.19 88 LYS A O 1
ATOM 681 N N . ASP A 1 89 ? -16.095 6.585 13.678 1.00 59.16 89 ASP A N 1
ATOM 682 C CA . ASP A 1 89 ? -17.183 7.224 14.425 1.00 59.16 89 ASP A CA 1
ATOM 683 C C . ASP A 1 89 ? -17.059 6.908 15.925 1.00 59.16 89 ASP A C 1
ATOM 685 O O . ASP A 1 89 ? -16.575 5.795 16.263 1.00 59.16 89 ASP A O 1
#

Secondary structure (DSSP, 8-state):
--S-------TT-PPP--BTTTBS----S-TTSGGGPPP----STT------SS---GGGHHHHHHHHHTPPPPTT--S---GGG----

Sequence (89 aa):
RDGTQRFIPNPEDFEPAELHRNFTGVHLSLPSLNEMHAAVVLAGNGIPNLKRKNPINIVDLAPTLAYLLGTPTPKDAEGNILKEMVKKD